Protein AF-A0A958EZD5-F1 (afdb_monomer)

Structure (mmCIF, N/CA/C/O backbone):
data_AF-A0A958EZD5-F1
#
_entry.id   AF-A0A958EZD5-F1
#
loop_
_atom_site.group_PDB
_atom_site.id
_atom_site.type_symbol
_atom_site.label_atom_id
_atom_site.label_alt_id
_atom_site.label_comp_id
_atom_site.label_asym_id
_atom_site.label_entity_id
_atom_site.label_seq_id
_atom_site.pdbx_PDB_ins_code
_atom_site.Cartn_x
_atom_site.Cartn_y
_atom_site.Cartn_z
_atom_site.occupancy
_atom_site.B_iso_or_equiv
_atom_site.auth_seq_id
_atom_site.auth_comp_id
_atom_site.auth_asym_id
_atom_site.auth_atom_id
_atom_site.pdbx_PDB_model_num
ATOM 1 N N . MET A 1 1 ? 9.176 14.345 1.731 1.00 69.38 1 MET A N 1
ATOM 2 C CA . MET A 1 1 ? 7.909 15.056 2.031 1.00 69.38 1 MET A CA 1
ATOM 3 C C . MET A 1 1 ? 6.748 14.102 1.782 1.00 69.38 1 MET A C 1
ATOM 5 O O . MET A 1 1 ? 6.888 13.264 0.901 1.00 69.38 1 MET A O 1
ATOM 9 N N . LYS A 1 2 ? 5.654 14.174 2.556 1.00 81.75 2 LYS A N 1
ATOM 10 C CA . LYS A 1 2 ? 4.472 13.313 2.351 1.00 81.75 2 LYS A CA 1
ATOM 11 C C . LYS A 1 2 ? 3.413 14.041 1.517 1.00 81.75 2 LYS A C 1
ATOM 13 O O . LYS A 1 2 ? 3.210 15.236 1.714 1.00 81.75 2 LYS A O 1
ATOM 18 N N . SER A 1 3 ? 2.749 13.325 0.613 1.00 90.75 3 SER A N 1
ATOM 19 C CA . SER A 1 3 ? 1.606 13.802 -0.175 1.00 90.75 3 SER A CA 1
ATOM 20 C C . SER A 1 3 ? 0.297 13.192 0.342 1.00 90.75 3 SER A C 1
ATOM 22 O O . SER A 1 3 ? 0.299 12.153 1.004 1.00 90.75 3 SER A O 1
ATOM 24 N N . LYS A 1 4 ? -0.834 13.861 0.083 1.00 92.19 4 LYS A N 1
ATOM 25 C CA . LYS A 1 4 ? -2.163 13.386 0.494 1.00 92.19 4 LYS A CA 1
ATOM 26 C C . LYS A 1 4 ? -2.734 12.438 -0.561 1.00 92.19 4 LYS A C 1
ATOM 28 O O . LYS A 1 4 ? -2.791 12.794 -1.733 1.00 92.19 4 LYS A O 1
ATOM 33 N N . LEU A 1 5 ? -3.220 11.282 -0.117 1.00 89.44 5 LEU A N 1
ATOM 34 C CA . LEU A 1 5 ? -3.969 10.321 -0.923 1.00 89.44 5 LEU A CA 1
ATOM 35 C C . LEU A 1 5 ? -5.384 10.197 -0.342 1.00 89.44 5 LEU A C 1
ATOM 37 O O . LEU A 1 5 ? -5.532 9.919 0.847 1.00 89.44 5 LEU A O 1
ATOM 41 N N . ASN A 1 6 ? -6.413 10.437 -1.157 1.00 94.12 6 ASN A N 1
ATOM 42 C CA . ASN A 1 6 ? -7.807 10.200 -0.770 1.00 94.12 6 ASN A CA 1
ATOM 43 C C . ASN A 1 6 ? -8.230 8.829 -1.300 1.00 94.12 6 ASN A C 1
ATOM 45 O O . ASN A 1 6 ? -8.022 8.547 -2.477 1.00 94.12 6 ASN A O 1
ATOM 49 N N . LEU A 1 7 ? -8.817 7.999 -0.439 1.00 90.31 7 LEU A N 1
ATOM 50 C CA . LEU A 1 7 ? -9.229 6.636 -0.762 1.00 90.31 7 LEU A CA 1
ATOM 51 C C . LEU A 1 7 ? -10.698 6.444 -0.400 1.00 90.31 7 LEU A C 1
ATOM 53 O O . LEU A 1 7 ? -11.134 6.889 0.662 1.00 90.31 7 LEU A O 1
ATOM 57 N N . THR A 1 8 ? -11.427 5.743 -1.261 1.00 95.12 8 THR A N 1
ATOM 58 C CA . THR A 1 8 ? -12.757 5.220 -0.945 1.00 95.12 8 THR A CA 1
ATO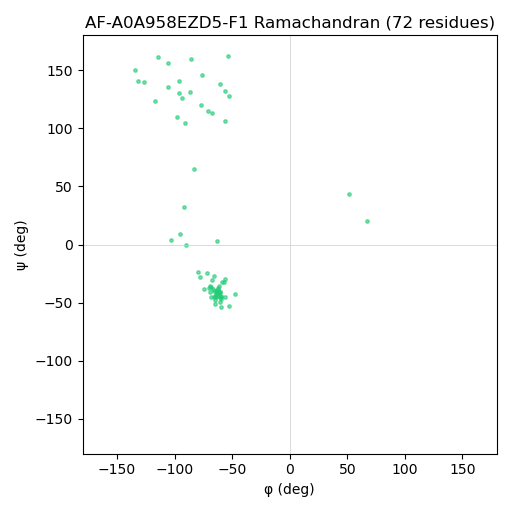M 59 C C . THR A 1 8 ? -12.588 3.795 -0.435 1.00 95.12 8 THR A C 1
ATOM 61 O O . THR A 1 8 ? -11.942 2.978 -1.086 1.00 95.12 8 THR A O 1
ATOM 64 N N . ILE A 1 9 ? -13.126 3.512 0.748 1.00 93.19 9 ILE A N 1
ATOM 65 C CA . ILE A 1 9 ? -13.025 2.219 1.431 1.00 93.19 9 ILE A CA 1
ATOM 66 C C . ILE A 1 9 ? -14.416 1.864 1.958 1.00 93.19 9 ILE A C 1
ATOM 68 O O . ILE A 1 9 ? -15.194 2.760 2.284 1.00 93.19 9 ILE A O 1
ATOM 72 N N . ASP A 1 10 ? -14.709 0.567 2.046 1.00 96.75 10 ASP A N 1
ATOM 73 C CA . ASP A 1 10 ? -15.905 0.051 2.714 1.00 96.75 10 ASP A CA 1
ATOM 74 C C . ASP A 1 10 ? -16.018 0.615 4.142 1.00 96.75 10 ASP A C 1
ATOM 76 O O . ASP A 1 10 ? -15.078 0.543 4.943 1.00 96.75 10 ASP A O 1
ATOM 80 N N . GLU A 1 11 ? -17.178 1.179 4.471 1.00 96.25 11 GLU A N 1
ATOM 81 C CA . GLU A 1 11 ? -17.443 1.786 5.775 1.00 96.25 11 GLU A CA 1
ATOM 82 C C . GLU A 1 11 ? -17.230 0.811 6.941 1.00 96.25 11 GLU A C 1
ATOM 84 O O . GLU A 1 11 ? -16.742 1.209 8.003 1.00 96.25 11 GLU A O 1
ATOM 89 N N . ASN A 1 12 ? -17.489 -0.480 6.720 1.00 96.56 12 ASN A N 1
ATOM 90 C CA . ASN A 1 12 ? -17.344 -1.526 7.726 1.00 96.56 12 ASN A CA 1
ATOM 91 C C . ASN A 1 12 ? -15.874 -1.833 8.033 1.00 96.56 12 ASN A C 1
ATOM 93 O O . ASN A 1 12 ? -15.542 -2.277 9.134 1.00 96.56 12 ASN A O 1
ATOM 97 N N . LEU A 1 13 ? -14.967 -1.557 7.091 1.00 95.81 13 LEU A N 1
ATOM 98 C CA . LEU A 1 13 ? -13.533 -1.750 7.292 1.00 95.81 13 LEU A CA 1
ATOM 99 C C . LEU A 1 13 ? -12.909 -0.627 8.121 1.00 95.81 13 LEU A C 1
ATOM 101 O O . LEU A 1 13 ? -11.952 -0.877 8.849 1.00 95.81 13 LEU A O 1
ATOM 105 N N . VAL A 1 14 ? -13.458 0.590 8.094 1.00 94.06 14 VAL A N 1
ATOM 106 C CA . VAL A 1 14 ? -12.902 1.747 8.820 1.00 94.06 14 VAL A CA 1
ATOM 107 C C . VAL A 1 14 ? -12.655 1.472 10.315 1.00 94.06 14 VAL A C 1
ATOM 109 O O . VAL A 1 14 ? -11.532 1.723 10.778 1.00 94.06 14 VAL A O 1
ATOM 112 N N . PRO A 1 15 ? -13.630 0.978 11.109 1.00 96.06 15 PRO A N 1
ATOM 113 C CA . PRO A 1 15 ? -13.394 0.684 12.523 1.00 96.06 15 PRO A CA 1
ATOM 114 C C . PRO A 1 15 ? -12.400 -0.468 12.723 1.00 96.06 15 PRO A C 1
ATOM 116 O O . PRO A 1 15 ? -11.538 -0.380 13.602 1.00 96.06 15 PRO A O 1
ATOM 119 N N . LEU A 1 16 ? -12.463 -1.505 11.883 1.00 96.06 16 LEU A N 1
ATOM 120 C CA . LEU A 1 16 ? -11.584 -2.675 11.959 1.00 96.06 16 LEU A CA 1
ATOM 121 C C . LEU A 1 16 ? -10.123 -2.297 11.689 1.00 96.06 16 LEU A C 1
ATOM 123 O O . LEU A 1 16 ? -9.236 -2.628 12.476 1.00 96.06 16 LEU A O 1
ATOM 127 N N . THR A 1 17 ? -9.869 -1.529 10.629 1.00 95.19 17 THR A N 1
ATOM 128 C CA . THR A 1 17 ? -8.528 -1.065 10.262 1.00 95.19 17 THR A CA 1
ATOM 129 C C . THR A 1 17 ? -7.948 -0.141 11.329 1.00 95.19 17 THR A C 1
ATOM 131 O O . THR A 1 17 ? -6.770 -0.256 11.665 1.00 95.19 17 THR A O 1
ATOM 134 N N . LYS A 1 18 ? -8.759 0.746 11.921 1.00 95.25 18 LYS A N 1
ATOM 135 C CA . LYS A 1 18 ? -8.313 1.606 13.031 1.00 95.25 18 LYS A CA 1
ATOM 136 C C . LYS A 1 18 ? -7.943 0.797 14.272 1.00 95.25 18 LYS A C 1
ATOM 138 O O . LYS A 1 18 ? -6.904 1.063 14.877 1.00 95.25 18 LYS A O 1
ATOM 143 N N . ALA A 1 19 ? -8.768 -0.181 14.647 1.00 97.00 19 ALA A N 1
ATOM 144 C CA . ALA A 1 19 ? -8.498 -1.052 15.787 1.00 97.00 19 ALA A CA 1
ATOM 145 C C . ALA A 1 19 ? -7.216 -1.869 15.576 1.00 97.00 19 ALA A C 1
ATOM 147 O O . ALA A 1 19 ? -6.367 -1.925 16.467 1.00 97.00 19 ALA A O 1
ATOM 148 N N . PHE A 1 20 ? -7.041 -2.427 14.376 1.00 96.56 20 PHE A N 1
ATOM 149 C CA . PHE A 1 20 ? -5.829 -3.139 13.985 1.00 96.56 20 PHE A CA 1
ATOM 150 C C . PHE A 1 20 ? -4.596 -2.232 14.060 1.00 96.56 20 PHE A C 1
ATOM 152 O O . PHE A 1 20 ? -3.648 -2.543 14.776 1.00 96.56 20 PHE A O 1
ATOM 159 N N . ALA A 1 21 ? -4.620 -1.067 13.408 1.00 96.25 21 ALA A N 1
ATOM 160 C CA . ALA A 1 21 ? -3.492 -0.138 13.411 1.00 96.25 21 ALA A CA 1
ATOM 161 C C . ALA A 1 21 ? -3.093 0.262 14.843 1.00 96.25 21 ALA A C 1
ATOM 163 O O . ALA A 1 21 ? -1.923 0.158 15.211 1.00 96.25 21 ALA A O 1
ATOM 164 N N . LYS A 1 22 ? -4.079 0.590 15.693 1.00 96.25 22 LYS A N 1
ATOM 165 C CA . LYS A 1 22 ? -3.851 0.926 17.105 1.00 96.25 22 LYS A CA 1
ATOM 166 C C . LYS A 1 22 ? -3.220 -0.227 17.886 1.00 96.25 22 LYS A C 1
ATOM 168 O O . LYS A 1 22 ? -2.274 0.005 18.633 1.00 96.25 22 LYS A O 1
ATOM 173 N N . LYS A 1 23 ? -3.710 -1.460 17.707 1.00 97.12 23 LYS A N 1
ATOM 174 C CA . LYS A 1 23 ? -3.146 -2.661 18.349 1.00 97.12 23 LYS A CA 1
ATOM 175 C C . LYS A 1 23 ? -1.672 -2.867 17.984 1.00 97.12 23 LYS A C 1
ATOM 177 O O . LYS A 1 23 ? -0.907 -3.353 18.807 1.00 97.12 23 LYS A O 1
ATOM 182 N N . HIS A 1 24 ? -1.282 -2.470 16.777 1.00 95.88 24 HIS A N 1
ATOM 183 C CA . HIS A 1 24 ? 0.083 -2.578 16.269 1.00 95.88 24 HIS A CA 1
ATOM 184 C C . HIS A 1 24 ? 0.918 -1.296 16.449 1.00 95.88 24 HIS A C 1
ATOM 186 O O . HIS A 1 24 ? 2.019 -1.218 15.909 1.00 95.88 24 HIS A O 1
ATOM 192 N N . GLY A 1 25 ? 0.423 -0.298 17.194 1.00 96.25 25 GLY A N 1
ATOM 193 C CA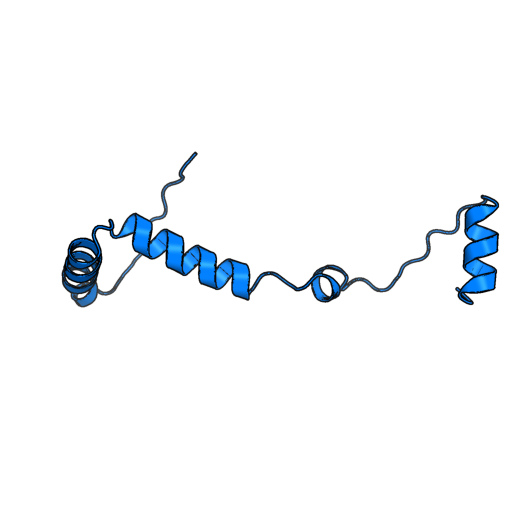 . GLY A 1 25 ? 1.144 0.953 17.453 1.00 96.25 25 GLY A CA 1
ATOM 194 C C . GLY A 1 25 ? 1.340 1.842 16.220 1.00 96.25 25 GLY A C 1
ATOM 195 O O . GLY A 1 25 ? 2.223 2.693 16.226 1.00 96.25 25 GLY A O 1
ATOM 196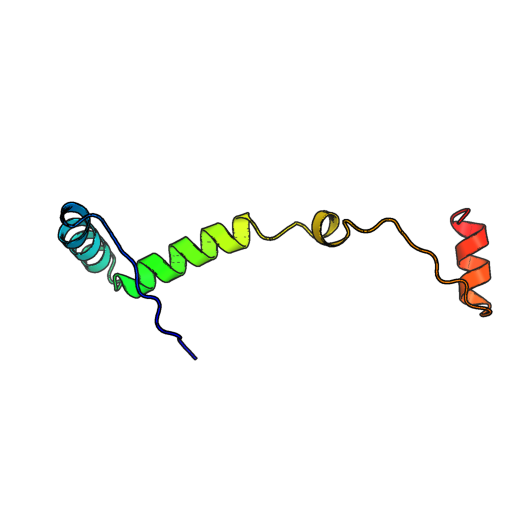 N N . LYS A 1 26 ? 0.537 1.649 15.169 1.00 95.94 26 LYS A N 1
ATOM 197 C CA . LYS A 1 26 ? 0.631 2.362 13.889 1.00 95.94 26 LYS A CA 1
ATOM 198 C C . LYS A 1 26 ? -0.593 3.230 13.636 1.00 95.94 26 LYS A C 1
ATOM 200 O O . LYS A 1 26 ? -1.672 3.016 14.193 1.00 95.94 26 LYS A O 1
ATOM 205 N N . SER A 1 27 ? -0.447 4.194 12.732 1.00 96.00 27 SER A N 1
ATOM 206 C CA . SER A 1 27 ? -1.598 4.895 12.149 1.00 96.00 27 SER A CA 1
ATOM 207 C C . SER A 1 27 ? -2.165 4.134 10.945 1.00 96.00 27 SER A C 1
ATOM 209 O O . SER A 1 27 ? -1.469 3.340 10.315 1.00 96.00 27 SER A O 1
ATOM 211 N N . VAL A 1 28 ? -3.423 4.404 10.576 1.00 94.69 28 VAL A N 1
ATOM 212 C CA . VAL A 1 28 ? -4.005 3.846 9.339 1.00 94.69 28 VAL A CA 1
ATOM 213 C C . VAL A 1 28 ? -3.207 4.297 8.114 1.00 94.69 28 VAL A C 1
ATOM 215 O O . VAL A 1 28 ? -2.923 3.486 7.242 1.00 94.69 28 VAL A O 1
ATOM 218 N N . SER A 1 29 ? -2.781 5.563 8.070 1.00 94.06 29 SER A N 1
ATOM 219 C CA . SER A 1 29 ? -1.963 6.084 6.970 1.00 94.06 29 SER A CA 1
ATOM 220 C C . SER A 1 29 ? -0.616 5.371 6.854 1.00 94.06 29 SER A C 1
ATOM 222 O O . SER A 1 29 ? -0.161 5.110 5.749 1.00 94.06 29 SER A O 1
ATOM 224 N N . GLU A 1 30 ? 0.012 5.033 7.980 1.00 94.56 30 GLU A N 1
ATOM 225 C CA . GLU A 1 30 ? 1.265 4.273 8.004 1.00 94.56 30 GLU A CA 1
ATOM 226 C C . GLU A 1 30 ? 1.061 2.822 7.563 1.00 94.56 30 GLU A C 1
ATOM 228 O O . GLU A 1 30 ? 1.858 2.303 6.788 1.00 94.56 30 GLU A O 1
ATOM 233 N N . LEU A 1 31 ? -0.028 2.181 7.998 1.00 95.06 31 LEU A N 1
ATOM 234 C CA . LEU A 1 31 ? -0.390 0.839 7.545 1.00 95.06 31 LEU A CA 1
ATOM 235 C C . LEU A 1 31 ? -0.599 0.803 6.023 1.00 95.06 31 LEU A C 1
ATOM 237 O O . LEU A 1 31 ? -0.058 -0.068 5.349 1.00 95.06 31 LEU A O 1
ATOM 241 N N . VAL A 1 32 ? -1.341 1.774 5.486 1.00 93.75 32 VAL A N 1
ATOM 242 C CA . VAL A 1 32 ? -1.573 1.914 4.042 1.00 93.75 32 VAL A CA 1
ATOM 243 C C . VAL A 1 32 ? -0.265 2.196 3.303 1.00 93.75 32 VAL A C 1
ATOM 245 O O . VAL A 1 32 ? -0.018 1.594 2.266 1.00 93.75 32 VAL A O 1
ATOM 248 N N . GLU A 1 33 ? 0.599 3.064 3.835 1.00 93.38 33 GLU A N 1
ATOM 249 C CA . GLU A 1 33 ? 1.901 3.357 3.227 1.00 93.38 33 GLU A CA 1
ATOM 250 C C . GLU A 1 33 ? 2.785 2.103 3.125 1.00 93.38 33 GLU A C 1
ATOM 252 O O . GLU A 1 33 ? 3.422 1.896 2.096 1.00 93.38 33 GLU A O 1
ATOM 257 N N . ILE A 1 34 ? 2.801 1.250 4.153 1.00 93.31 34 ILE A N 1
ATOM 258 C CA . ILE A 1 34 ? 3.561 -0.010 4.148 1.00 93.31 34 ILE A CA 1
ATOM 259 C C . ILE A 1 34 ? 3.021 -0.967 3.087 1.00 93.31 34 ILE A C 1
ATOM 261 O O . ILE A 1 34 ? 3.788 -1.430 2.249 1.00 93.31 34 ILE A O 1
ATOM 265 N N . LEU A 1 35 ? 1.707 -1.203 3.075 1.00 91.81 35 LEU A N 1
ATOM 266 C CA . LEU A 1 35 ? 1.080 -2.110 2.110 1.00 91.81 35 LEU A CA 1
ATOM 267 C C . LEU A 1 35 ? 1.285 -1.632 0.668 1.00 91.81 35 LEU A C 1
ATOM 269 O O . LEU A 1 35 ? 1.611 -2.424 -0.210 1.00 91.81 35 LEU A O 1
ATOM 273 N N . LEU A 1 36 ? 1.153 -0.325 0.418 1.00 90.75 36 LEU A N 1
ATOM 274 C CA . LEU A 1 36 ? 1.416 0.251 -0.901 1.00 90.75 36 LEU A CA 1
ATOM 275 C C . LEU A 1 36 ? 2.879 0.075 -1.317 1.00 90.75 36 LEU A C 1
ATOM 277 O O . LEU A 1 36 ? 3.141 -0.226 -2.476 1.00 90.75 36 LEU A O 1
ATOM 281 N N . ARG A 1 37 ? 3.835 0.236 -0.394 1.00 88.62 37 ARG A N 1
ATOM 282 C CA . ARG A 1 37 ? 5.256 -0.005 -0.684 1.00 88.62 37 ARG A CA 1
ATOM 283 C C . ARG A 1 37 ? 5.525 -1.465 -1.008 1.00 88.62 37 ARG A C 1
ATOM 285 O O . ARG A 1 37 ? 6.236 -1.722 -1.966 1.00 88.62 37 ARG A O 1
ATOM 292 N N . GLU A 1 38 ? 4.965 -2.396 -0.245 1.00 90.00 38 GLU A N 1
ATOM 293 C CA . GLU A 1 38 ? 5.131 -3.832 -0.492 1.00 90.00 38 GLU A CA 1
ATOM 294 C C . GLU A 1 38 ? 4.609 -4.223 -1.877 1.00 90.00 38 GLU A C 1
ATOM 296 O O . GLU A 1 38 ? 5.312 -4.902 -2.619 1.00 90.00 38 GLU A O 1
ATOM 301 N N . VAL A 1 39 ? 3.431 -3.724 -2.262 1.00 86.81 39 VAL A N 1
ATOM 302 C CA . VAL A 1 39 ? 2.851 -3.977 -3.590 1.00 86.81 39 VAL A CA 1
ATOM 303 C C . VAL A 1 39 ? 3.692 -3.346 -4.699 1.00 86.81 39 VAL A C 1
ATOM 305 O O . VAL A 1 39 ? 3.976 -4.006 -5.690 1.00 86.81 39 VAL A O 1
ATOM 308 N N . VAL A 1 40 ? 4.131 -2.095 -4.534 1.00 82.25 40 VAL A N 1
ATOM 309 C CA . VAL A 1 40 ? 4.937 -1.402 -5.555 1.00 82.25 40 VAL A CA 1
ATOM 310 C C . VAL A 1 40 ? 6.328 -2.020 -5.699 1.00 82.25 40 VAL A C 1
ATOM 312 O O . VAL A 1 40 ? 6.836 -2.091 -6.808 1.00 82.25 40 VAL A O 1
ATOM 315 N N . VAL A 1 41 ? 6.948 -2.474 -4.607 1.00 76.56 41 VAL A N 1
ATOM 316 C CA . VAL A 1 41 ? 8.244 -3.171 -4.654 1.00 76.56 41 VAL A CA 1
ATOM 317 C C . VAL A 1 41 ? 8.090 -4.557 -5.278 1.00 76.56 41 VAL A C 1
ATOM 319 O O . VAL A 1 41 ? 8.959 -4.980 -6.032 1.00 76.56 41 VAL A O 1
ATOM 322 N N . ALA A 1 42 ? 6.988 -5.256 -5.000 1.00 70.50 42 ALA A N 1
ATOM 323 C CA . ALA A 1 42 ? 6.694 -6.543 -5.626 1.00 70.50 42 ALA A CA 1
ATOM 324 C C . ALA A 1 42 ? 6.410 -6.421 -7.135 1.00 70.50 42 ALA A C 1
ATOM 326 O O . ALA A 1 42 ? 6.719 -7.347 -7.878 1.00 70.50 42 ALA A O 1
ATOM 327 N N . ASP A 1 43 ? 5.847 -5.292 -7.573 1.00 67.62 43 ASP A N 1
ATOM 328 C CA . ASP A 1 43 ? 5.592 -4.964 -8.983 1.00 67.62 43 ASP A CA 1
ATOM 329 C C . ASP A 1 43 ? 6.764 -4.216 -9.643 1.00 67.62 43 ASP A C 1
ATOM 331 O O . ASP A 1 43 ? 6.701 -3.858 -10.819 1.00 67.62 43 ASP A O 1
ATOM 335 N N . GLU A 1 44 ? 7.852 -3.943 -8.909 1.00 66.75 44 GLU A N 1
ATOM 336 C CA . GLU A 1 44 ? 9.000 -3.271 -9.496 1.00 66.75 44 GLU A CA 1
ATOM 337 C C . GLU A 1 44 ? 9.692 -4.256 -10.446 1.00 66.75 44 GLU A C 1
ATOM 339 O O . GLU A 1 44 ? 10.219 -5.275 -9.986 1.00 66.75 44 GLU A O 1
ATOM 344 N N . PRO A 1 45 ? 9.715 -3.980 -11.767 1.00 63.66 45 PRO A N 1
ATOM 345 C CA . PRO A 1 45 ? 10.282 -4.914 -12.715 1.00 63.66 45 PRO A CA 1
ATOM 346 C C . PRO A 1 45 ? 11.723 -5.214 -12.323 1.00 63.66 45 PRO A C 1
ATOM 348 O O . PRO A 1 45 ? 12.516 -4.295 -12.061 1.00 63.66 45 PRO A O 1
ATOM 351 N N . GLY A 1 46 ? 12.068 -6.501 -12.295 1.00 71.50 46 GLY A N 1
ATOM 352 C CA . GLY A 1 46 ? 13.438 -6.931 -12.041 1.00 71.50 46 GLY A CA 1
ATOM 353 C C . GLY A 1 46 ? 14.406 -6.241 -13.007 1.00 71.50 46 GLY A C 1
ATOM 354 O O . GLY A 1 46 ? 14.001 -5.719 -14.049 1.00 71.50 46 GLY A O 1
ATOM 355 N N . PHE A 1 47 ? 15.707 -6.237 -12.697 1.00 63.94 47 PHE A N 1
ATOM 356 C CA . PHE A 1 47 ? 16.706 -5.613 -13.575 1.00 63.94 47 PHE A CA 1
ATOM 357 C C . PHE A 1 47 ? 16.520 -6.038 -15.043 1.00 63.94 47 PHE A C 1
ATOM 359 O O . PHE A 1 47 ? 16.488 -5.185 -15.912 1.00 63.94 47 PHE A O 1
ATOM 366 N N . SER A 1 48 ? 16.263 -7.315 -15.326 1.00 67.50 48 SER A N 1
ATOM 367 C CA . SER A 1 48 ? 15.966 -7.820 -16.675 1.00 67.50 48 SER A CA 1
ATOM 368 C C . SER A 1 48 ? 14.698 -7.236 -17.318 1.00 67.50 48 SER A C 1
ATOM 370 O O . SER A 1 48 ? 14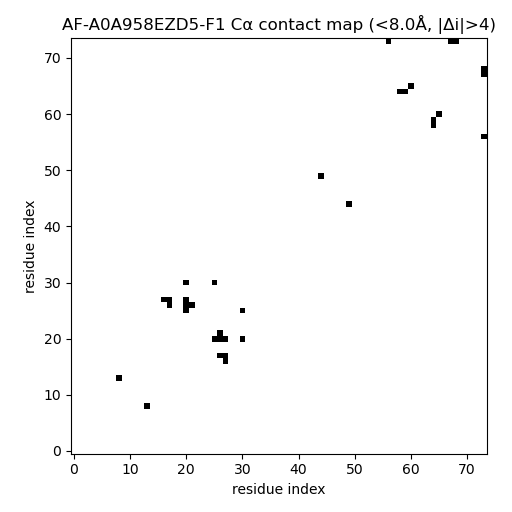.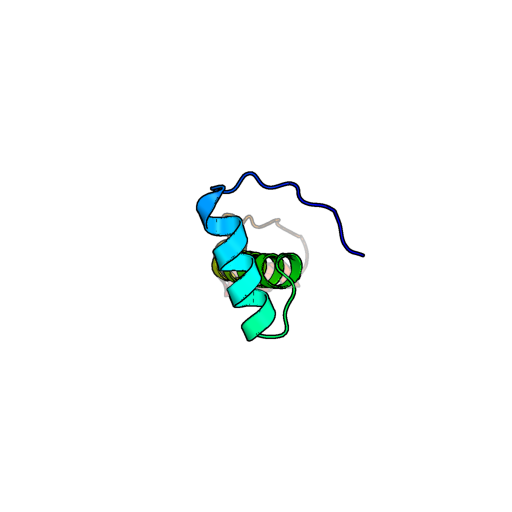679 -6.965 -18.515 1.00 67.50 48 SER A O 1
ATOM 372 N N . GLU A 1 49 ? 13.639 -7.001 -16.548 1.00 65.06 49 GLU A N 1
ATOM 373 C CA . GLU A 1 49 ? 12.350 -6.497 -17.040 1.00 65.06 49 GLU A CA 1
ATOM 374 C C . 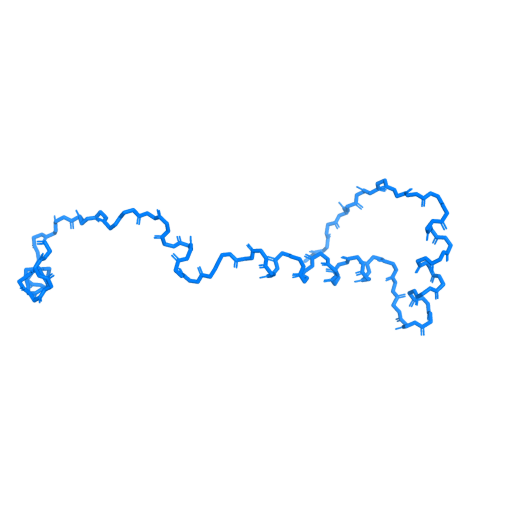GLU A 1 49 ? 12.344 -4.981 -17.276 1.00 65.06 49 GLU A C 1
ATOM 376 O O . GLU A 1 49 ? 11.560 -4.482 -18.091 1.00 65.06 49 GLU A O 1
ATOM 381 N N . LYS A 1 50 ? 13.239 -4.242 -16.604 1.00 66.62 50 LYS A N 1
ATOM 382 C CA . LYS A 1 50 ? 13.548 -2.838 -16.928 1.00 66.62 50 LYS A CA 1
ATOM 383 C C . LYS A 1 50 ? 14.219 -2.716 -18.303 1.00 66.62 50 LYS A C 1
ATOM 385 O O . LYS A 1 50 ? 14.039 -1.709 -18.979 1.00 66.62 50 LYS A O 1
ATOM 390 N N . TRP A 1 51 ? 14.917 -3.759 -18.757 1.00 67.62 51 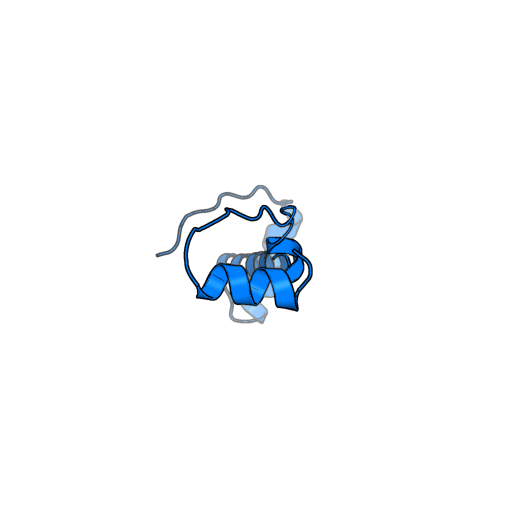TRP A N 1
ATOM 391 C CA . TRP A 1 51 ? 15.584 -3.837 -20.062 1.00 67.62 51 TRP A CA 1
ATOM 392 C C . TRP A 1 51 ? 14.696 -4.448 -21.164 1.00 67.62 51 TRP A C 1
ATOM 394 O O . TRP A 1 51 ? 15.195 -5.070 -22.093 1.00 67.62 51 TRP A O 1
ATOM 404 N N . ARG A 1 52 ? 13.369 -4.241 -21.116 1.00 56.75 52 ARG A N 1
ATOM 405 C CA . ARG A 1 52 ? 12.399 -4.725 -22.130 1.00 56.75 52 ARG A CA 1
ATOM 406 C C . ARG A 1 52 ? 12.573 -4.145 -23.549 1.00 56.75 52 ARG A C 1
ATOM 408 O O . ARG A 1 52 ? 11.780 -4.455 -24.437 1.00 56.75 52 ARG A O 1
ATOM 415 N N . GLY A 1 53 ? 13.587 -3.317 -23.789 1.00 63.88 53 GLY A N 1
ATOM 416 C CA . GLY A 1 53 ? 13.968 -2.902 -25.136 1.00 63.88 53 GLY A CA 1
ATOM 417 C C . GLY A 1 53 ? 14.732 -4.011 -25.861 1.00 63.88 53 GLY A C 1
ATOM 418 O O . GLY A 1 53 ? 15.521 -4.731 -25.256 1.00 63.88 53 GLY A O 1
ATOM 419 N N . LYS A 1 54 ? 14.551 -4.134 -27.182 1.00 65.31 54 LYS A N 1
ATOM 420 C CA . LYS A 1 54 ? 15.544 -4.849 -27.999 1.00 65.31 54 LYS A CA 1
ATOM 421 C C . LYS A 1 54 ? 16.873 -4.107 -27.856 1.00 65.31 54 LYS A C 1
ATOM 423 O O . LYS A 1 54 ? 16.867 -2.878 -27.866 1.00 65.31 54 LYS A O 1
ATOM 428 N N . LEU A 1 55 ? 17.986 -4.829 -27.723 1.00 70.56 55 LEU A N 1
ATOM 429 C CA . LEU A 1 55 ? 19.313 -4.220 -27.801 1.00 70.56 55 LEU A CA 1
ATOM 430 C C . LEU A 1 55 ? 19.413 -3.492 -29.148 1.00 70.56 55 LEU A C 1
ATOM 432 O O . LEU A 1 55 ? 19.488 -4.133 -30.194 1.00 70.56 55 LEU A O 1
ATOM 436 N N . VAL A 1 56 ? 19.351 -2.161 -29.121 1.00 74.88 56 VAL A N 1
ATOM 437 C CA . VAL A 1 56 ? 19.601 -1.325 -30.293 1.00 74.88 56 VAL A CA 1
ATOM 438 C C . VAL A 1 56 ? 21.035 -0.857 -30.180 1.00 74.88 56 VAL A C 1
ATOM 440 O O . VAL A 1 56 ? 21.386 -0.092 -29.283 1.00 74.88 56 VAL A O 1
ATOM 443 N N . ILE A 1 57 ? 21.869 -1.383 -31.064 1.00 81.31 57 ILE A N 1
ATOM 444 C CA . ILE A 1 57 ? 23.268 -1.002 -31.151 1.00 81.31 57 ILE A CA 1
ATOM 445 C C . ILE A 1 57 ? 23.321 0.353 -31.853 1.00 81.31 57 ILE A C 1
ATOM 447 O O . ILE A 1 57 ? 22.880 0.473 -32.994 1.00 81.31 57 ILE A O 1
ATOM 451 N N . ASP A 1 58 ? 23.856 1.360 -31.170 1.00 80.81 58 ASP A N 1
ATOM 452 C CA . ASP A 1 58 ? 24.236 2.633 -31.781 1.00 80.81 58 ASP A CA 1
ATOM 453 C C . ASP A 1 58 ? 25.703 2.519 -32.232 1.00 80.81 58 ASP A C 1
ATOM 455 O O . ASP A 1 58 ? 26.589 2.466 -31.370 1.00 80.81 58 ASP A O 1
ATOM 459 N N . PRO A 1 59 ? 25.987 2.359 -33.540 1.00 78.69 59 PRO A N 1
ATOM 460 C CA . PRO A 1 59 ? 27.341 2.147 -34.026 1.00 78.69 59 PRO A CA 1
ATOM 461 C C . PRO A 1 59 ? 28.174 3.407 -33.821 1.00 78.69 59 PRO A C 1
ATOM 463 O O . PRO A 1 59 ? 27.965 4.434 -34.467 1.00 78.69 59 PRO A O 1
ATOM 466 N N . LYS A 1 60 ? 29.164 3.308 -32.936 1.00 81.88 60 LYS A N 1
ATOM 467 C CA . LYS A 1 60 ? 30.121 4.381 -32.689 1.00 81.88 60 LYS A CA 1
ATOM 468 C C . LYS A 1 60 ? 31.459 4.027 -33.309 1.00 81.88 60 LYS A C 1
ATOM 470 O O . LYS A 1 60 ? 31.937 2.908 -33.164 1.00 81.88 60 LYS A O 1
ATOM 475 N N . ASN A 1 61 ? 32.068 4.995 -33.985 1.00 78.12 61 ASN A N 1
ATOM 476 C CA . ASN A 1 61 ? 33.363 4.812 -34.634 1.00 78.12 61 ASN A CA 1
ATOM 477 C C . ASN A 1 61 ? 34.495 5.001 -33.611 1.00 78.12 61 ASN A C 1
ATOM 479 O O . ASN A 1 61 ? 35.235 5.983 -33.646 1.00 78.12 61 ASN A O 1
ATOM 483 N N . GLU A 1 62 ? 34.555 4.105 -32.627 1.00 89.81 62 GLU A N 1
ATOM 484 C CA . GLU A 1 62 ? 35.565 4.109 -31.572 1.00 89.81 62 GLU A CA 1
ATOM 485 C C . GLU A 1 62 ? 36.173 2.709 -31.395 1.00 89.81 62 GLU A C 1
ATOM 487 O O . GLU A 1 62 ? 35.435 1.724 -31.366 1.00 89.81 62 GLU A O 1
ATOM 492 N N . PRO A 1 63 ? 37.498 2.593 -31.166 1.00 89.44 63 PRO A N 1
ATOM 493 C CA . PRO A 1 63 ? 38.194 1.299 -31.121 1.00 89.44 63 PRO A CA 1
ATOM 494 C C . PRO A 1 63 ? 37.621 0.302 -30.106 1.00 89.44 63 PRO A C 1
ATOM 496 O O . PRO A 1 63 ? 37.701 -0.914 -30.275 1.00 89.44 63 PRO A O 1
ATOM 499 N N . ARG A 1 64 ? 37.039 0.817 -29.017 1.00 87.81 64 ARG A N 1
ATOM 500 C CA . ARG A 1 64 ? 36.400 -0.004 -27.987 1.00 87.81 64 ARG A CA 1
ATOM 501 C C . ARG A 1 64 ? 35.112 -0.653 -28.492 1.00 87.81 64 ARG A C 1
ATOM 503 O O . ARG A 1 64 ? 34.812 -1.768 -28.077 1.00 87.81 64 ARG A O 1
ATOM 510 N N . PHE A 1 65 ? 34.355 0.038 -29.340 1.00 87.94 65 PHE A N 1
ATOM 511 C CA . PHE A 1 65 ? 33.132 -0.492 -29.926 1.00 87.94 65 PHE A CA 1
ATOM 512 C C . PHE A 1 65 ? 33.448 -1.632 -30.898 1.00 87.94 65 PHE A C 1
ATOM 514 O O . PHE A 1 65 ? 32.854 -2.696 -30.765 1.00 87.94 65 PHE A O 1
ATOM 521 N N . ASP A 1 66 ? 34.447 -1.467 -31.769 1.00 87.62 66 ASP A N 1
ATOM 522 C CA . ASP A 1 66 ? 34.870 -2.510 -32.717 1.00 87.62 66 ASP A CA 1
ATOM 523 C C . ASP A 1 66 ? 35.333 -3.784 -31.998 1.00 87.62 66 ASP A C 1
ATOM 525 O O . ASP A 1 66 ? 34.872 -4.884 -32.298 1.00 87.62 66 ASP A O 1
ATOM 529 N N . ALA A 1 67 ? 36.149 -3.634 -30.949 1.00 90.25 67 ALA A N 1
ATOM 530 C CA . ALA A 1 67 ? 36.593 -4.765 -30.136 1.00 90.25 67 ALA A CA 1
ATOM 531 C C . ALA A 1 67 ? 35.430 -5.503 -29.444 1.00 90.25 67 ALA A C 1
ATOM 533 O O . ALA A 1 67 ? 35.471 -6.722 -29.265 1.00 90.25 67 ALA A O 1
ATOM 534 N N . LEU A 1 68 ? 34.391 -4.775 -29.022 1.00 88.56 68 LEU A N 1
ATOM 535 C CA . LEU A 1 68 ? 33.1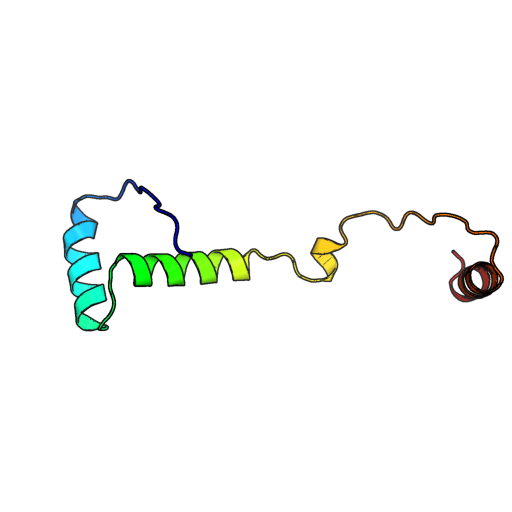92 -5.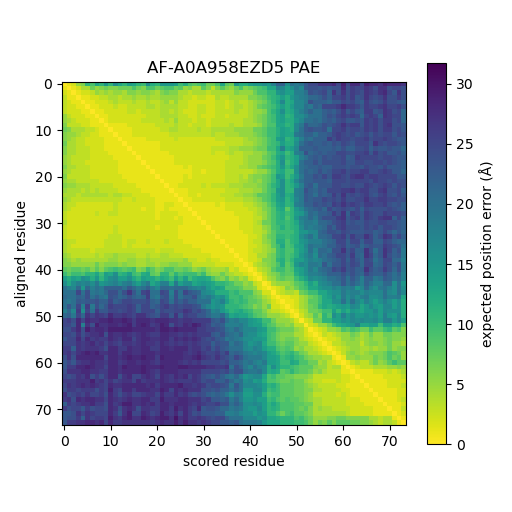371 -28.432 1.00 88.56 68 LEU A CA 1
ATOM 536 C C . LEU A 1 68 ? 32.315 -6.033 -29.498 1.00 88.56 68 LEU A C 1
ATOM 538 O O . LEU A 1 68 ? 31.771 -7.105 -29.240 1.00 88.56 68 LEU A O 1
ATOM 542 N N . LYS A 1 69 ? 32.212 -5.429 -30.682 1.00 87.12 69 LYS A N 1
ATOM 543 C CA . LYS A 1 69 ? 31.452 -5.963 -31.808 1.00 87.12 69 LYS A CA 1
ATOM 544 C C . LYS A 1 69 ? 31.991 -7.319 -32.249 1.00 87.12 69 LYS A C 1
ATOM 546 O O . LYS A 1 69 ? 31.231 -8.285 -32.298 1.00 87.12 69 LYS A O 1
ATOM 551 N N . ASP A 1 70 ? 33.302 -7.413 -32.447 1.00 88.81 70 ASP A N 1
ATOM 552 C CA . ASP A 1 70 ? 33.967 -8.660 -32.834 1.00 88.81 70 ASP A CA 1
ATOM 553 C C . ASP A 1 70 ? 33.830 -9.738 -31.750 1.00 88.81 70 ASP A C 1
ATOM 555 O O . ASP A 1 70 ? 33.548 -10.900 -32.044 1.00 88.81 70 ASP A O 1
ATOM 559 N N . ARG A 1 71 ? 33.985 -9.357 -30.474 1.00 89.19 71 ARG A N 1
ATOM 560 C CA . ARG A 1 71 ? 33.930 -10.294 -29.341 1.00 89.19 71 ARG A CA 1
ATOM 561 C C . ARG A 1 71 ? 32.550 -10.915 -29.138 1.00 89.19 71 ARG A C 1
ATOM 563 O O . ARG A 1 71 ? 32.468 -12.085 -28.770 1.00 89.19 71 ARG A O 1
ATOM 570 N N . TYR A 1 72 ? 31.493 -10.123 -29.293 1.00 86.06 72 TYR A N 1
ATOM 571 C CA . TYR A 1 72 ? 30.120 -10.537 -28.997 1.00 86.06 72 TYR A CA 1
ATOM 572 C C . TYR A 1 72 ? 29.294 -10.856 -30.251 1.00 86.06 72 TYR A C 1
ATOM 574 O O . TYR A 1 72 ? 28.118 -11.176 -30.105 1.00 86.06 72 TYR A O 1
ATOM 582 N N . GLN A 1 73 ? 29.899 -10.811 -31.448 1.00 81.38 73 GLN A N 1
ATOM 583 C CA . GLN A 1 73 ? 29.225 -11.032 -32.738 1.00 81.38 73 GLN A CA 1
ATOM 584 C C . GLN A 1 73 ? 27.972 -10.151 -32.895 1.00 81.38 73 GLN A C 1
ATOM 586 O O . GLN A 1 73 ? 26.910 -10.625 -33.300 1.00 81.38 73 GLN A O 1
ATOM 591 N N . LEU A 1 74 ? 28.111 -8.880 -32.498 1.00 70.88 74 LEU A N 1
ATOM 592 C CA . LEU A 1 74 ? 27.047 -7.870 -32.497 1.00 70.88 74 LEU A CA 1
ATOM 593 C C . LEU A 1 74 ? 26.748 -7.317 -33.898 1.00 70.88 74 LEU A C 1
ATOM 595 O O . LEU A 1 74 ? 27.703 -7.091 -34.682 1.00 70.88 74 LEU A O 1
#

pLDDT: mean 85.39, std 11.23, range [56.75, 97.12]

Nearest PDB structures (foldseek):
  5x3t-assembly1_G  TM=6.505E-01  e=8.116E-01  Mycobacterium tuberculosis H37Rv
  6gts-assembly1_C-2  TM=4.934E-01  e=1.154E+00  Escherichia coli
  5x3t-assembly1_E  TM=4.829E-01  e=1.762E+00  Mycobacterium tuberculosis H37Rv

Solvent-accessible surface area (backbone atoms only — not comparable to full-atom values): 4836 Å² total; per-residue (Å²): 137,89,81,91,83,89,80,90,70,64,74,81,46,54,64,54,50,47,52,50,21,53,77,70,78,42,50,58,69,55,53,51,50,51,54,52,48,54,52,51,58,72,66,49,64,52,79,72,60,70,54,74,62,77,92,75,84,78,90,57,99,43,76,68,49,54,57,49,30,69,73,68,74,105

Radius of gyration: 24.15 Å; Cα contacts (8 Å, |Δi|>4): 17; chains: 1; bounding box: 56×26×53 Å

Secondary structure (DSSP, 8-state):
----------TTHHHHHHHHHHHTT--HHHHHHHHHHHHHHHTS--HHHHT-S--------SHHHHHHHHHHT-

Sequence (74 aa):
MKSKLNLTIDENLVPLTKAFAKKHGKSVSELVEILLREVVVADEPGFSEKWRGKLVIDPKNEPRFDALKDRYQL

Foldseek 3Di:
DDDDDDDDDDPVCVVVLCVVQVVVVHHSVVVVVVVVVVVVVVVPDDPVRVPPDDPDDDDDPDPVSVVVCVVVVD

Mean predicted aligned error: 12.95 Å